Protein AF-A0A527GJT5-F1 (afdb_monomer_lite)

Secondary structure (DSSP, 8-state):
-PPPEEEESSTTSHHHHHHHHHHHHTT-EEEE--SSGGGGHHHHHHHS--

Foldseek 3Di:
DDAAEEEAEQCLDDPSVVVLVVSLVVVHHYPYDDPDCVSCVVVCVVRPPD

Structure (mmCIF, N/CA/C/O backbone):
data_AF-A0A527GJT5-F1
#
_entry.id   AF-A0A527GJT5-F1
#
loop_
_atom_site.group_PDB
_atom_site.id
_atom_site.type_symbol
_atom_site.label_atom_id
_atom_site.label_alt_id
_atom_site.label_comp_id
_atom_site.label_asym_id
_atom_site.label_entity_id
_atom_site.label_seq_id
_atom_site.pdbx_PDB_ins_code
_atom_site.Cartn_x
_atom_site.Cartn_y
_atom_site.Cartn_z
_atom_site.occupancy
_atom_site.B_iso_or_equiv
_atom_site.auth_seq_id
_atom_site.auth_comp_id
_atom_site.auth_asym_id
_atom_site.auth_atom_id
_atom_site.pdbx_PDB_model_num
ATOM 1 N N . MET A 1 1 ? -12.350 -1.465 17.793 1.00 58.38 1 MET A N 1
ATOM 2 C CA . MET A 1 1 ? -10.907 -1.761 17.658 1.00 58.38 1 MET A CA 1
ATOM 3 C C . MET A 1 1 ? -10.268 -0.600 16.917 1.00 58.38 1 MET A C 1
ATOM 5 O O . MET A 1 1 ? -10.907 -0.077 16.016 1.00 58.38 1 MET A O 1
ATOM 9 N N . THR A 1 2 ? -9.086 -0.151 17.324 1.00 75.75 2 THR A N 1
ATOM 10 C CA . THR A 1 2 ? -8.344 0.929 16.654 1.00 75.75 2 THR A CA 1
ATOM 11 C C . THR A 1 2 ? -7.761 0.434 15.329 1.00 75.75 2 THR A C 1
ATOM 13 O O . THR A 1 2 ? -7.138 -0.628 15.305 1.00 75.75 2 THR A O 1
ATOM 16 N N . SER A 1 3 ? -7.969 1.174 14.234 1.00 88.94 3 SER A N 1
ATOM 17 C CA . SER A 1 3 ? -7.321 0.881 12.949 1.00 88.94 3 SER A CA 1
ATOM 18 C C . SER A 1 3 ? -5.839 1.249 13.023 1.00 88.94 3 SER A C 1
ATOM 20 O O . SER A 1 3 ? -5.463 2.240 13.658 1.00 88.94 3 SER A O 1
ATOM 22 N N . LYS A 1 4 ? -4.976 0.434 12.412 1.00 96.31 4 LYS A N 1
ATOM 23 C CA . LYS A 1 4 ? -3.544 0.739 12.312 1.00 96.31 4 LYS A CA 1
ATOM 24 C C . LYS A 1 4 ? -3.260 1.529 11.040 1.00 96.31 4 LYS A C 1
ATOM 26 O O . LYS A 1 4 ? -3.978 1.399 10.054 1.00 96.31 4 LYS A O 1
ATOM 31 N N . VAL A 1 5 ? -2.179 2.304 11.061 1.00 97.38 5 VAL A N 1
ATOM 32 C CA . VAL A 1 5 ? -1.634 2.975 9.875 1.00 97.38 5 VAL A CA 1
ATOM 33 C C . VAL A 1 5 ? -0.300 2.323 9.527 1.00 97.38 5 VAL A C 1
ATOM 35 O O . VAL A 1 5 ? 0.600 2.266 10.365 1.00 97.38 5 VAL A O 1
ATOM 38 N N . TRP A 1 6 ? -0.183 1.809 8.306 1.00 98.00 6 TRP A N 1
ATOM 39 C CA . TRP A 1 6 ? 1.011 1.138 7.798 1.00 98.00 6 TRP A CA 1
ATOM 40 C C . TRP A 1 6 ? 1.746 2.049 6.821 1.00 98.00 6 TRP A C 1
ATOM 42 O O . TRP A 1 6 ? 1.124 2.634 5.941 1.00 98.00 6 TRP A O 1
ATOM 52 N N . PHE A 1 7 ? 3.070 2.125 6.925 1.00 98.19 7 PHE A N 1
ATOM 53 C CA . PHE A 1 7 ? 3.910 2.730 5.893 1.00 98.19 7 PHE A CA 1
ATOM 54 C C . PHE A 1 7 ? 4.678 1.622 5.178 1.00 98.19 7 PHE A C 1
ATOM 56 O O . PHE A 1 7 ? 5.492 0.937 5.799 1.00 98.19 7 PHE A O 1
ATOM 63 N N . ILE A 1 8 ? 4.386 1.409 3.893 1.00 98.12 8 ILE A N 1
ATOM 64 C CA . ILE A 1 8 ? 4.925 0.280 3.126 1.00 98.12 8 ILE A CA 1
ATOM 65 C C . ILE A 1 8 ? 5.670 0.798 1.902 1.00 98.12 8 ILE A C 1
ATOM 67 O O . ILE A 1 8 ? 5.086 1.423 1.014 1.00 98.12 8 ILE A O 1
ATOM 71 N N . THR A 1 9 ? 6.962 0.484 1.822 1.00 97.50 9 THR A N 1
ATOM 72 C CA . THR A 1 9 ? 7.785 0.789 0.651 1.00 97.50 9 THR A CA 1
ATOM 73 C C . THR A 1 9 ? 7.808 -0.374 -0.337 1.00 97.50 9 THR A C 1
ATOM 75 O O . THR A 1 9 ? 7.694 -1.539 0.043 1.00 97.50 9 THR A O 1
ATOM 78 N N . GLY A 1 10 ? 7.940 -0.071 -1.632 1.00 97.31 10 GLY A N 1
ATOM 79 C CA . GLY A 1 10 ? 8.002 -1.108 -2.668 1.00 97.31 10 GLY A CA 1
ATOM 80 C C . GLY A 1 10 ? 6.681 -1.861 -2.864 1.00 97.31 10 GLY A C 1
ATOM 81 O O . GLY A 1 10 ? 6.684 -3.061 -3.126 1.00 97.31 10 GLY A O 1
ATOM 82 N N . SER A 1 11 ? 5.551 -1.161 -2.758 1.00 98.12 11 SER A N 1
ATOM 83 C CA . SER A 1 11 ? 4.201 -1.743 -2.778 1.00 98.12 11 SER A CA 1
ATOM 84 C C . SER A 1 11 ? 3.679 -2.101 -4.173 1.00 98.12 11 SER A C 1
ATOM 86 O O . SER A 1 11 ? 2.573 -2.614 -4.297 1.00 98.12 11 SER A O 1
ATOM 88 N N . SER A 1 12 ? 4.453 -1.860 -5.235 1.00 97.06 12 SER A N 1
ATOM 89 C CA . SER A 1 12 ? 4.001 -2.115 -6.609 1.00 97.06 12 SER A CA 1
ATOM 90 C C . SER A 1 12 ? 3.865 -3.597 -6.958 1.00 97.06 12 SER A C 1
ATOM 92 O O . SER A 1 12 ? 3.152 -3.935 -7.896 1.00 97.06 12 SER A O 1
ATOM 94 N N . LYS A 1 13 ? 4.574 -4.491 -6.255 1.00 96.00 13 LYS A N 1
ATOM 95 C CA . LYS A 1 13 ? 4.527 -5.947 -6.469 1.00 96.00 13 LYS A CA 1
ATOM 96 C C . LYS A 1 13 ? 5.150 -6.716 -5.304 1.00 96.00 13 LYS A C 1
ATOM 98 O O . LYS A 1 13 ? 5.708 -6.130 -4.379 1.00 96.00 13 LYS A O 1
ATOM 103 N N . GLY A 1 14 ? 5.109 -8.046 -5.393 1.00 96.62 14 GLY A N 1
ATOM 104 C CA . GLY A 1 14 ? 5.771 -8.934 -4.440 1.00 96.62 14 GLY A CA 1
ATOM 105 C C . GLY A 1 14 ? 5.262 -8.722 -3.015 1.00 96.62 14 GLY A C 1
ATOM 106 O O . GLY A 1 14 ? 4.079 -8.480 -2.799 1.00 96.62 14 GLY A O 1
ATOM 107 N N . PHE A 1 15 ? 6.159 -8.802 -2.037 1.00 97.44 15 PHE A N 1
ATOM 108 C CA . PHE A 1 15 ? 5.771 -8.804 -0.627 1.00 97.44 15 PHE A CA 1
ATOM 109 C C . PHE A 1 15 ? 5.127 -7.493 -0.160 1.00 97.44 15 PHE A C 1
ATOM 111 O O . PHE A 1 15 ? 4.137 -7.537 0.564 1.00 97.44 15 PHE A O 1
ATOM 118 N N . GLY A 1 16 ? 5.635 -6.336 -0.606 1.00 97.81 16 GLY A N 1
ATOM 119 C CA . GLY A 1 16 ? 5.053 -5.036 -0.253 1.00 97.81 16 GLY A CA 1
ATOM 120 C C . GLY A 1 16 ? 3.591 -4.932 -0.689 1.00 97.81 16 GLY A C 1
ATOM 121 O O . GLY A 1 16 ? 2.734 -4.518 0.088 1.00 97.81 16 GLY A O 1
ATOM 122 N N . ARG A 1 17 ? 3.290 -5.421 -1.897 1.00 98.19 17 ARG A N 1
ATOM 123 C CA . ARG A 1 17 ? 1.926 -5.485 -2.431 1.00 98.19 17 ARG A CA 1
ATOM 124 C C . ARG A 1 17 ? 1.015 -6.401 -1.610 1.00 98.19 17 ARG A C 1
ATOM 126 O O . ARG A 1 17 ? -0.080 -5.991 -1.237 1.00 98.19 17 ARG A O 1
ATOM 133 N N . VAL A 1 18 ? 1.488 -7.607 -1.285 1.00 98.38 18 VAL A N 1
ATOM 134 C CA . VAL A 1 18 ? 0.730 -8.584 -0.480 1.00 98.38 18 VAL A CA 1
ATOM 135 C C . VAL A 1 18 ? 0.355 -8.003 0.888 1.00 98.38 18 VAL A C 1
ATOM 137 O O . VAL A 1 18 ? -0.777 -8.168 1.340 1.00 98.38 18 VAL A O 1
ATOM 140 N N . TRP A 1 19 ? 1.269 -7.281 1.542 1.00 98.06 19 TRP A N 1
ATOM 141 C CA . TRP A 1 19 ? 0.967 -6.643 2.826 1.00 98.06 19 TRP A CA 1
ATOM 142 C C . TRP A 1 19 ? 0.017 -5.463 2.717 1.00 98.06 19 TRP A C 1
ATOM 144 O O . TRP A 1 19 ? -0.847 -5.331 3.584 1.00 98.06 19 TRP A O 1
ATOM 154 N N . ALA A 1 20 ? 0.154 -4.629 1.683 1.00 98.25 20 ALA A N 1
ATOM 155 C CA . ALA A 1 20 ? -0.770 -3.526 1.449 1.00 98.25 20 ALA A CA 1
ATOM 156 C C . ALA A 1 20 ? -2.206 -4.053 1.307 1.00 98.25 20 ALA A C 1
ATOM 158 O O . ALA A 1 20 ? -3.095 -3.615 2.032 1.00 98.25 20 ALA A O 1
ATOM 159 N N . GLU A 1 21 ? -2.412 -5.079 0.479 1.00 98.19 21 GLU A N 1
ATOM 160 C CA . GLU A 1 21 ? -3.719 -5.721 0.307 1.00 98.19 21 GLU A CA 1
ATOM 161 C C . GLU A 1 21 ? -4.249 -6.332 1.608 1.00 98.19 21 GLU A C 1
ATOM 163 O O . GLU A 1 21 ? -5.408 -6.120 1.965 1.00 98.19 21 GLU A O 1
ATOM 168 N N . ALA A 1 22 ? -3.409 -7.063 2.347 1.00 98.19 22 ALA A N 1
ATOM 169 C CA . ALA A 1 22 ? -3.817 -7.707 3.592 1.00 98.19 22 ALA A CA 1
ATOM 170 C C . ALA A 1 22 ? -4.157 -6.701 4.704 1.00 98.19 22 ALA A C 1
ATOM 172 O O . ALA A 1 22 ? -5.048 -6.956 5.518 1.00 98.19 22 ALA A O 1
ATOM 173 N N . ALA A 1 23 ? -3.443 -5.576 4.776 1.00 97.94 23 ALA A N 1
ATOM 174 C CA . ALA A 1 23 ? -3.733 -4.508 5.725 1.00 97.94 23 ALA A CA 1
ATOM 175 C C . ALA A 1 23 ? -5.041 -3.789 5.374 1.00 97.94 23 ALA A C 1
ATOM 177 O O . ALA A 1 23 ? -5.931 -3.710 6.223 1.00 97.94 23 ALA A O 1
ATOM 178 N N . LEU A 1 24 ? -5.204 -3.383 4.113 1.00 97.81 24 LEU A N 1
ATOM 179 C CA . LEU A 1 24 ? -6.419 -2.727 3.630 1.00 97.81 24 LEU A CA 1
ATOM 180 C C . LEU A 1 24 ? -7.655 -3.624 3.782 1.00 97.81 24 LEU A C 1
ATOM 182 O O . LEU A 1 24 ? -8.691 -3.184 4.277 1.00 97.81 24 LEU A O 1
ATOM 186 N N . ALA A 1 25 ? -7.545 -4.916 3.452 1.00 97.31 25 ALA A N 1
ATOM 187 C CA . ALA A 1 25 ? -8.634 -5.885 3.609 1.00 97.31 25 ALA A CA 1
ATOM 188 C C . ALA A 1 25 ? -9.085 -6.067 5.068 1.00 97.31 25 ALA A C 1
ATOM 190 O O . ALA A 1 25 ? -10.242 -6.396 5.322 1.00 97.31 25 ALA A O 1
ATOM 191 N N . ARG A 1 26 ? -8.190 -5.835 6.032 1.00 96.38 26 ARG A N 1
ATOM 192 C CA . ARG A 1 26 ? -8.495 -5.881 7.468 1.00 96.38 26 ARG A CA 1
ATOM 193 C C . ARG A 1 26 ? -9.121 -4.575 7.986 1.00 96.38 26 ARG A C 1
ATOM 195 O O . ARG A 1 26 ? -9.569 -4.538 9.129 1.00 96.38 26 ARG A O 1
ATOM 202 N N . GLY A 1 27 ? -9.177 -3.527 7.161 1.00 95.81 27 GLY A N 1
ATOM 203 C CA . GLY A 1 27 ? -9.686 -2.203 7.528 1.00 95.81 27 GLY A CA 1
ATOM 204 C C . GLY A 1 27 ? -8.643 -1.277 8.157 1.00 95.81 27 GLY A C 1
ATOM 205 O O . GLY A 1 27 ? -9.020 -0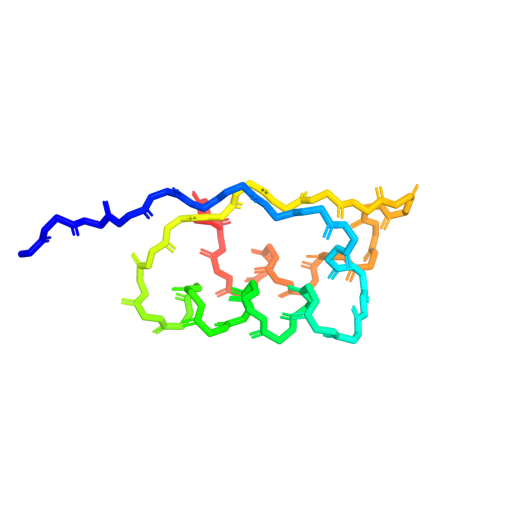.265 8.748 1.00 95.81 27 GLY A O 1
ATOM 206 N N . ASP A 1 28 ? -7.356 -1.616 8.045 1.00 97.81 28 ASP A N 1
ATOM 207 C CA . ASP A 1 28 ? -6.266 -0.696 8.370 1.00 97.81 28 ASP A CA 1
ATOM 208 C C . ASP A 1 28 ? -6.059 0.315 7.228 1.00 97.81 28 ASP A C 1
ATOM 210 O O . ASP A 1 28 ? -6.498 0.083 6.101 1.00 97.81 28 ASP A O 1
ATOM 214 N N . SER A 1 29 ? -5.365 1.415 7.519 1.00 97.62 29 SER A N 1
ATOM 215 C CA . SER A 1 29 ? -4.942 2.400 6.517 1.00 97.62 29 SER A CA 1
ATOM 216 C C . SER A 1 29 ? -3.501 2.156 6.075 1.00 97.62 29 SER A C 1
ATOM 218 O O . SER A 1 29 ? -2.664 1.728 6.881 1.00 97.62 29 SER A O 1
ATOM 220 N N . VAL A 1 30 ? -3.180 2.453 4.815 1.00 98.19 30 VAL A N 1
ATOM 221 C CA . VAL A 1 30 ? -1.861 2.191 4.227 1.00 98.19 30 VAL A CA 1
ATOM 222 C C . VAL A 1 30 ? -1.337 3.394 3.440 1.00 98.19 30 VAL A C 1
ATOM 224 O O . VAL A 1 30 ? -1.823 3.737 2.371 1.00 98.19 30 VAL A O 1
ATOM 227 N N . ALA A 1 31 ? -0.224 3.961 3.902 1.00 97.56 31 ALA A N 1
ATOM 228 C CA . ALA A 1 31 ? 0.632 4.825 3.100 1.00 97.56 31 ALA A CA 1
ATOM 229 C C . ALA A 1 31 ? 1.608 3.957 2.280 1.00 97.56 31 ALA A C 1
ATOM 231 O O . ALA A 1 31 ? 2.689 3.585 2.748 1.00 97.56 31 ALA A O 1
ATOM 232 N N . ALA A 1 32 ? 1.205 3.594 1.062 1.00 97.56 32 ALA A N 1
ATOM 233 C CA . ALA A 1 32 ? 1.979 2.751 0.152 1.00 97.56 32 ALA A CA 1
ATOM 234 C C . ALA A 1 32 ? 2.860 3.583 -0.795 1.00 97.56 32 ALA A C 1
ATOM 236 O O . ALA A 1 32 ? 2.396 4.544 -1.404 1.00 97.56 32 ALA A O 1
ATOM 237 N N . THR A 1 33 ? 4.124 3.189 -0.978 1.00 97.75 33 THR A N 1
ATOM 238 C CA . THR A 1 33 ? 5.033 3.829 -1.944 1.00 97.75 33 THR A CA 1
ATOM 239 C C . THR A 1 33 ? 5.443 2.883 -3.070 1.00 97.75 33 THR A C 1
ATOM 241 O O . THR A 1 33 ? 5.678 1.687 -2.869 1.00 97.75 33 THR A O 1
ATOM 244 N N . ALA A 1 34 ? 5.558 3.434 -4.277 1.00 97.62 34 ALA A N 1
ATOM 245 C CA . ALA A 1 34 ? 6.025 2.764 -5.483 1.00 97.62 34 ALA A CA 1
ATOM 246 C C . ALA A 1 34 ? 6.754 3.776 -6.381 1.00 97.62 34 ALA A C 1
ATOM 248 O O . ALA A 1 34 ? 6.525 4.977 -6.277 1.00 97.62 34 ALA A O 1
ATOM 249 N N . ARG A 1 35 ? 7.626 3.295 -7.278 1.00 97.44 35 ARG A N 1
ATOM 250 C CA . ARG A 1 35 ? 8.262 4.163 -8.293 1.00 97.44 35 ARG A CA 1
ATOM 251 C C . ARG A 1 35 ? 7.251 4.708 -9.301 1.00 97.44 35 ARG A C 1
ATOM 253 O O . ARG A 1 35 ? 7.426 5.809 -9.800 1.00 97.44 35 ARG A O 1
ATOM 260 N N . ASP A 1 36 ? 6.228 3.912 -9.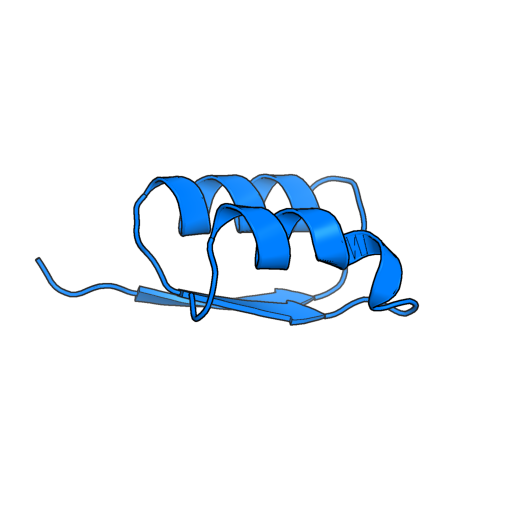588 1.00 97.25 36 ASP A N 1
ATOM 261 C CA . ASP A 1 36 ? 5.091 4.284 -10.417 1.00 97.25 36 ASP A CA 1
ATOM 262 C C . ASP A 1 36 ? 3.819 4.099 -9.585 1.00 97.25 36 ASP A C 1
ATOM 264 O O . ASP A 1 36 ? 3.451 2.971 -9.242 1.00 97.25 36 ASP A O 1
ATOM 268 N N . ALA A 1 37 ? 3.179 5.212 -9.229 1.00 95.12 37 ALA A N 1
ATOM 269 C CA . ALA A 1 37 ? 1.954 5.228 -8.438 1.00 95.12 37 ALA A CA 1
ATOM 270 C C . ALA A 1 37 ? 0.759 4.618 -9.188 1.00 95.12 37 ALA A C 1
ATOM 272 O O . ALA A 1 37 ? -0.155 4.110 -8.543 1.00 95.12 37 ALA A O 1
ATOM 273 N N . GLY A 1 38 ? 0.786 4.586 -10.528 1.00 97.38 38 GLY A N 1
ATOM 274 C CA . GLY A 1 38 ? -0.261 3.959 -11.340 1.00 97.38 38 GLY A CA 1
ATOM 275 C C . GLY A 1 38 ? -0.431 2.471 -11.030 1.00 97.38 38 GLY A C 1
ATOM 276 O O . GLY A 1 38 ? -1.535 1.943 -11.098 1.00 97.38 38 GLY A O 1
ATOM 277 N N . THR A 1 39 ? 0.637 1.810 -10.569 1.00 97.06 39 THR A N 1
ATOM 278 C CA . THR A 1 39 ? 0.602 0.405 -10.123 1.00 97.06 39 THR A CA 1
ATOM 279 C C . THR A 1 39 ? -0.208 0.157 -8.846 1.00 97.06 39 THR A C 1
ATOM 281 O O . THR A 1 39 ? -0.413 -0.997 -8.476 1.00 97.06 39 THR A O 1
ATOM 284 N N . LEU A 1 40 ? -0.637 1.216 -8.152 1.00 97.25 40 LEU A N 1
ATOM 285 C CA . LEU A 1 40 ? -1.451 1.157 -6.936 1.00 97.25 40 LEU A CA 1
ATOM 286 C C . LEU A 1 40 ? -2.889 1.652 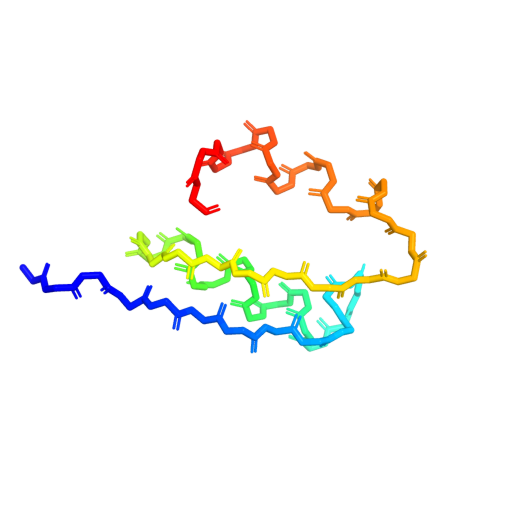-7.167 1.00 97.25 40 LEU A C 1
ATOM 288 O O . LEU A 1 40 ? -3.674 1.675 -6.222 1.00 97.25 40 LEU A O 1
ATOM 292 N N . ALA A 1 41 ? -3.239 2.064 -8.391 1.00 97.38 41 ALA A N 1
ATOM 293 C CA . ALA A 1 41 ? -4.536 2.670 -8.695 1.00 97.38 41 ALA A CA 1
ATOM 294 C C . ALA A 1 41 ? -5.715 1.747 -8.355 1.00 97.38 41 ALA A C 1
ATOM 296 O O . ALA A 1 41 ? -6.734 2.208 -7.852 1.00 97.38 41 ALA A O 1
ATOM 297 N N . ASP A 1 42 ? -5.546 0.442 -8.551 1.00 97.69 42 ASP A N 1
ATOM 298 C CA . ASP A 1 42 ? -6.561 -0.560 -8.238 1.00 97.69 42 ASP A CA 1
ATOM 299 C C . ASP A 1 42 ? -6.790 -0.728 -6.725 1.00 97.69 42 ASP A C 1
ATOM 301 O O . ASP A 1 42 ? -7.905 -1.016 -6.292 1.00 97.69 42 ASP A O 1
ATOM 305 N N . LEU A 1 43 ? -5.763 -0.492 -5.898 1.00 97.06 43 LEU A N 1
ATOM 306 C CA . LEU A 1 43 ? -5.932 -0.428 -4.445 1.00 97.06 43 LEU A CA 1
ATOM 307 C C . LEU A 1 43 ? -6.739 0.810 -4.050 1.00 97.06 43 LEU A C 1
ATOM 309 O O . LEU A 1 43 ? -7.652 0.700 -3.238 1.00 97.06 43 LEU A O 1
ATOM 313 N N . VAL A 1 44 ? -6.452 1.966 -4.650 1.00 96.12 44 VAL A N 1
ATOM 314 C CA . VAL A 1 44 ? -7.201 3.204 -4.380 1.00 96.12 44 VAL A CA 1
ATOM 315 C C . VAL A 1 44 ? -8.659 3.068 -4.821 1.00 96.12 44 VAL A C 1
ATOM 317 O O . VAL A 1 44 ? -9.559 3.407 -4.062 1.00 96.12 44 VAL A O 1
ATOM 320 N N . GLU A 1 45 ? -8.914 2.509 -6.005 1.00 97.69 45 GLU A N 1
ATOM 321 C CA . GLU A 1 45 ? -10.274 2.259 -6.501 1.00 97.69 45 GLU A CA 1
ATOM 322 C C . GLU A 1 45 ? -11.064 1.339 -5.559 1.00 97.69 45 GLU A C 1
ATOM 324 O O . GLU A 1 45 ? -12.240 1.575 -5.284 1.00 97.69 45 GLU A O 1
ATOM 329 N N . LYS A 1 46 ? -10.410 0.300 -5.028 1.00 97.69 46 LYS A N 1
ATOM 330 C CA . LYS A 1 46 ? -11.058 -0.705 -4.182 1.00 97.69 46 LYS A CA 1
ATOM 331 C C . LYS A 1 46 ? -11.243 -0.270 -2.728 1.00 97.69 46 LYS A C 1
ATOM 333 O O . LYS A 1 46 ? -12.230 -0.665 -2.106 1.00 97.69 46 LYS A O 1
ATOM 338 N N . TYR A 1 47 ? -10.288 0.464 -2.162 1.00 96.69 47 TYR A N 1
ATOM 339 C CA . TYR A 1 47 ? -10.238 0.764 -0.726 1.00 96.69 47 TYR A CA 1
ATOM 340 C C . TYR A 1 47 ? -10.487 2.245 -0.392 1.00 96.69 47 TYR A C 1
ATOM 342 O O . TYR A 1 47 ? -10.779 2.554 0.766 1.00 96.69 47 TYR A O 1
ATOM 350 N N . GLY A 1 48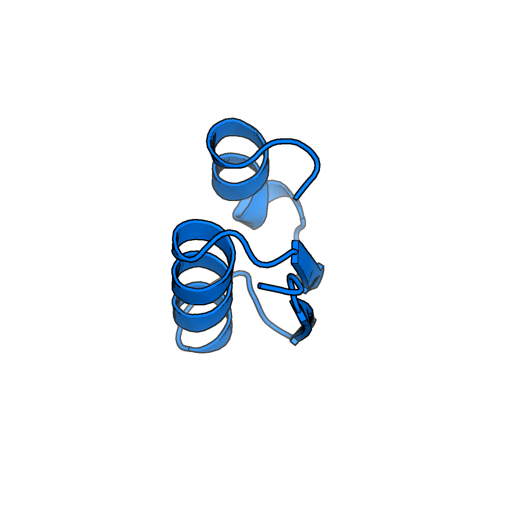 ? -10.480 3.134 -1.391 1.00 92.25 48 GLY A N 1
ATOM 351 C CA . GLY A 1 48 ? -10.816 4.551 -1.258 1.00 92.25 48 GLY A CA 1
ATOM 352 C C . GLY A 1 48 ? -9.785 5.328 -0.442 1.00 92.25 48 GLY A C 1
ATOM 353 O O . GLY A 1 48 ? -8.591 5.266 -0.714 1.00 92.25 48 GLY A O 1
ATOM 354 N N . ASP A 1 49 ? -10.259 6.045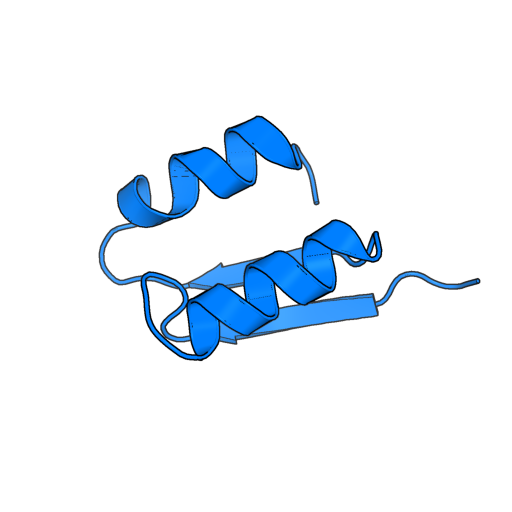 0.579 1.00 89.69 49 ASP A N 1
ATOM 355 C CA . ASP A 1 49 ? -9.447 6.921 1.441 1.00 89.69 49 ASP A CA 1
ATOM 356 C C . ASP A 1 49 ? -8.608 6.169 2.499 1.00 89.69 49 ASP A C 1
ATOM 358 O O . ASP A 1 49 ? -8.177 6.762 3.492 1.00 89.69 49 ASP A O 1
ATOM 362 N N . ARG A 1 50 ? -8.429 4.851 2.351 1.00 87.56 50 ARG A N 1
ATOM 363 C CA . ARG A 1 50 ? -7.715 4.000 3.313 1.00 87.56 50 ARG A CA 1
ATOM 364 C C . ARG A 1 50 ? -6.354 3.567 2.805 1.00 87.56 50 ARG A C 1
ATOM 366 O O . ARG A 1 50 ? -6.260 3.160 1.632 1.00 87.56 50 ARG A O 1
#

pLDDT: mea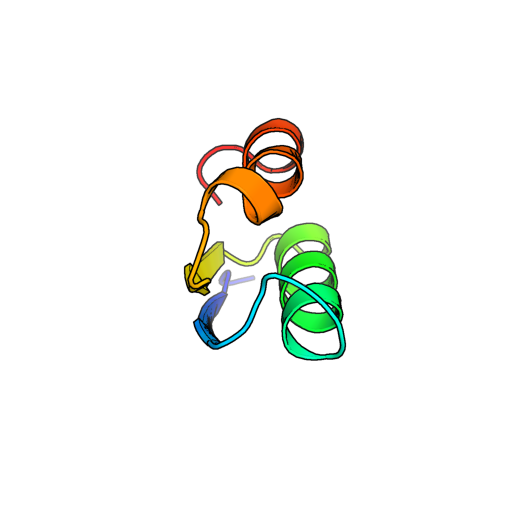n 95.58, std 6.48, range [58.38, 98.38]

Radius of gyration: 9.96 Å; chains: 1; bounding box: 19×16×29 Å

Sequence (50 aa):
MTSKVWFITGSSKGFGRVWAEAALARGDSVAATARDAGTLADLVEKYGDR